Protein AF-A0A3P7NCC2-F1 (afdb_monomer_lite)

pLDDT: mean 77.52, std 16.14, range [31.58, 94.38]

Structure (mmCIF, N/CA/C/O backbone):
data_AF-A0A3P7NCC2-F1
#
_entry.id   AF-A0A3P7NCC2-F1
#
loop_
_atom_site.group_PDB
_atom_site.id
_atom_site.type_symbol
_atom_site.label_atom_id
_atom_site.label_alt_id
_atom_site.label_comp_id
_atom_site.label_asym_id
_atom_site.label_entity_id
_atom_site.label_seq_id
_atom_site.pdbx_PDB_ins_code
_atom_site.Cartn_x
_atom_site.Cartn_y
_atom_site.Cartn_z
_atom_site.occupancy
_atom_site.B_iso_or_equiv
_atom_site.auth_seq_id
_atom_site.auth_comp_id
_atom_site.auth_asym_id
_atom_site.auth_atom_id
_atom_site.pdbx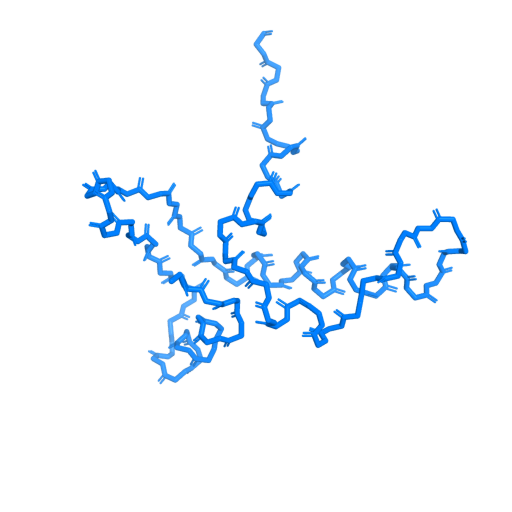_PDB_model_num
ATOM 1 N N . MET A 1 1 ? 3.102 -10.519 4.794 1.00 74.38 1 MET A N 1
ATOM 2 C CA . MET A 1 1 ? 3.094 -9.185 4.144 1.00 74.38 1 MET A CA 1
ATOM 3 C C . MET A 1 1 ? 2.084 -9.180 3.004 1.00 74.38 1 MET A C 1
ATOM 5 O O . MET A 1 1 ? 2.046 -10.147 2.252 1.00 74.38 1 MET A O 1
ATOM 9 N N . LEU A 1 2 ? 1.266 -8.131 2.877 1.00 84.62 2 LEU A N 1
ATOM 10 C CA . LEU A 1 2 ? 0.253 -8.017 1.821 1.00 84.62 2 LEU A CA 1
ATOM 11 C C . LEU A 1 2 ? 0.897 -7.614 0.480 1.00 84.62 2 LEU A C 1
ATOM 13 O O . LEU A 1 2 ? 1.554 -6.572 0.396 1.00 84.62 2 LEU A O 1
ATOM 17 N N . GLN A 1 3 ? 0.715 -8.448 -0.547 1.00 90.31 3 GLN A N 1
ATOM 18 C CA . GLN A 1 3 ? 1.189 -8.198 -1.916 1.00 90.31 3 GLN A CA 1
ATOM 19 C C . GLN A 1 3 ? 0.229 -7.273 -2.671 1.00 90.31 3 GLN A C 1
ATOM 21 O O . GLN A 1 3 ? -0.985 -7.335 -2.459 1.00 90.31 3 GLN A O 1
ATOM 26 N N . VAL A 1 4 ? 0.768 -6.456 -3.577 1.00 87.81 4 VAL A N 1
ATOM 27 C CA . VAL A 1 4 ? -0.008 -5.504 -4.386 1.00 87.81 4 VAL A CA 1
ATOM 28 C C . VAL A 1 4 ? -1.059 -6.218 -5.242 1.00 87.81 4 VAL A C 1
ATOM 30 O O . VAL A 1 4 ? -2.218 -5.807 -5.228 1.00 87.81 4 VAL A O 1
ATOM 33 N N . GLY A 1 5 ? -0.710 -7.328 -5.904 1.00 88.25 5 GLY A N 1
ATOM 34 C CA . GLY A 1 5 ? -1.658 -8.087 -6.734 1.00 88.25 5 GLY A CA 1
ATOM 35 C C . GLY A 1 5 ? -2.846 -8.654 -5.958 1.00 88.25 5 GLY A C 1
ATOM 36 O O . GLY A 1 5 ? -4.001 -8.539 -6.371 1.00 88.25 5 GLY A O 1
ATOM 37 N N . LYS A 1 6 ? -2.584 -9.208 -4.769 1.00 90.50 6 LYS A N 1
ATOM 38 C CA . LYS A 1 6 ? -3.635 -9.762 -3.899 1.00 90.50 6 LYS A CA 1
ATOM 39 C C . LYS A 1 6 ? -4.574 -8.679 -3.383 1.00 90.50 6 LYS A C 1
ATOM 41 O O . LYS A 1 6 ? -5.783 -8.885 -3.348 1.00 90.50 6 LYS A O 1
ATOM 46 N N . ALA A 1 7 ? -4.029 -7.527 -3.012 1.00 89.56 7 ALA A N 1
ATOM 47 C CA . ALA A 1 7 ? -4.831 -6.405 -2.555 1.00 89.56 7 ALA A CA 1
ATOM 48 C C . ALA A 1 7 ? -5.661 -5.782 -3.682 1.00 89.56 7 ALA A C 1
ATOM 50 O O . ALA A 1 7 ? -6.820 -5.451 -3.459 1.00 89.56 7 ALA A O 1
ATOM 51 N N . PHE A 1 8 ? -5.113 -5.692 -4.898 1.00 88.38 8 PHE A N 1
ATOM 52 C CA . PHE A 1 8 ? -5.876 -5.287 -6.078 1.00 88.38 8 PHE A CA 1
ATOM 53 C C . PHE A 1 8 ? -7.076 -6.203 -6.297 1.00 88.38 8 PHE A C 1
ATOM 55 O O . PHE A 1 8 ? -8.215 -5.747 -6.364 1.00 88.38 8 PHE A O 1
ATOM 62 N N . ARG A 1 9 ? -6.823 -7.517 -6.333 1.00 90.19 9 ARG A N 1
ATOM 63 C CA . ARG A 1 9 ? -7.875 -8.511 -6.527 1.00 90.19 9 ARG A CA 1
ATOM 64 C C . ARG A 1 9 ? -8.936 -8.421 -5.434 1.00 90.19 9 ARG A C 1
ATOM 66 O O . ARG A 1 9 ? -10.116 -8.524 -5.743 1.00 90.19 9 ARG A O 1
ATOM 73 N N . ALA A 1 10 ? -8.539 -8.180 -4.185 1.00 91.31 10 ALA A N 1
ATOM 74 C CA . ALA A 1 10 ? -9.475 -7.972 -3.086 1.00 91.31 10 ALA A CA 1
ATOM 75 C C . ALA A 1 10 ? -10.354 -6.728 -3.292 1.00 91.31 10 ALA A C 1
ATOM 77 O O . ALA A 1 10 ? -11.553 -6.802 -3.047 1.00 91.31 10 ALA A O 1
ATOM 78 N N . LEU A 1 11 ? -9.808 -5.609 -3.779 1.00 91.25 11 LEU A N 1
ATOM 79 C CA . LEU A 1 11 ? -10.614 -4.426 -4.106 1.00 91.25 11 LEU A CA 1
ATOM 80 C C . LEU A 1 11 ? -11.619 -4.724 -5.229 1.00 91.25 11 LEU A C 1
ATOM 82 O O . LEU A 1 11 ? -12.795 -4.394 -5.095 1.00 91.25 11 LEU A O 1
ATOM 86 N N . CYS A 1 12 ? -11.181 -5.404 -6.295 1.00 90.69 12 CYS A N 1
ATOM 87 C CA . CYS A 1 12 ? -12.041 -5.777 -7.421 1.00 90.69 12 CYS A CA 1
ATOM 88 C C . CYS A 1 12 ? -13.168 -6.732 -7.011 1.00 90.69 12 CYS A C 1
ATOM 90 O O . CYS A 1 12 ? -14.321 -6.491 -7.352 1.00 90.69 12 CYS A O 1
ATOM 92 N N . VAL A 1 13 ? -12.845 -7.797 -6.268 1.00 94.38 13 VAL A N 1
ATOM 93 C CA . VAL A 1 13 ? -13.823 -8.807 -5.827 1.00 94.38 13 VAL A CA 1
ATOM 94 C C . VAL A 1 13 ? -14.845 -8.208 -4.862 1.00 94.38 13 VAL A C 1
ATOM 96 O O . VAL A 1 13 ? -16.019 -8.547 -4.939 1.00 9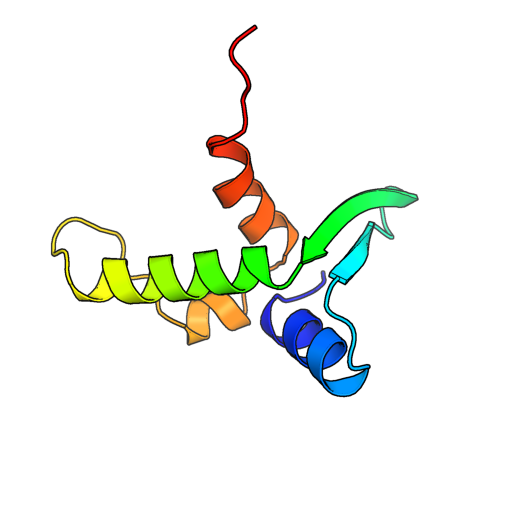4.38 13 VAL A O 1
ATOM 99 N N . ASN A 1 14 ? -14.419 -7.296 -3.986 1.00 92.50 14 ASN A N 1
ATOM 100 C CA . ASN A 1 14 ? -15.320 -6.634 -3.042 1.00 92.50 14 ASN A CA 1
ATOM 101 C C . ASN A 1 14 ? -16.043 -5.413 -3.640 1.00 92.50 14 ASN A C 1
ATOM 103 O O . ASN A 1 14 ? -16.858 -4.801 -2.958 1.00 92.50 14 ASN A O 1
ATOM 107 N N . GLY A 1 15 ? -15.742 -5.017 -4.882 1.00 92.38 15 GLY A N 1
ATOM 108 C CA . GLY A 1 15 ? -16.356 -3.851 -5.527 1.00 92.38 15 GLY A CA 1
ATOM 109 C C . GLY A 1 15 ? -16.027 -2.507 -4.862 1.00 92.38 15 GLY A C 1
ATOM 110 O O . GLY A 1 15 ? -16.735 -1.523 -5.078 1.00 92.38 15 GLY A O 1
ATOM 111 N N . ILE A 1 16 ? -14.962 -2.439 -4.057 1.00 93.25 16 ILE A N 1
ATOM 112 C CA . ILE A 1 16 ? -14.575 -1.239 -3.305 1.00 93.25 16 ILE A CA 1
ATOM 113 C C . ILE A 1 16 ? -13.414 -0.507 -3.981 1.00 93.25 16 ILE A C 1
ATOM 115 O O . ILE A 1 16 ? -12.501 -1.106 -4.543 1.00 93.25 16 ILE A O 1
ATOM 119 N N . ARG A 1 17 ? -13.432 0.828 -3.913 1.00 91.75 17 ARG A N 1
ATOM 120 C CA . ARG A 1 17 ? -12.436 1.697 -4.576 1.00 91.75 17 ARG A CA 1
ATOM 121 C C . ARG A 1 17 ? -11.255 2.076 -3.680 1.00 91.75 17 ARG A C 1
ATOM 123 O O . ARG A 1 17 ? -10.252 2.600 -4.172 1.00 91.75 17 ARG A O 1
ATOM 130 N N . ALA A 1 18 ? -11.389 1.833 -2.380 1.00 91.81 18 ALA A N 1
ATOM 131 C CA . ALA A 1 18 ? -10.375 2.100 -1.378 1.00 91.81 18 ALA A CA 1
ATOM 132 C C . ALA A 1 18 ? -10.532 1.146 -0.189 1.00 91.81 18 ALA A C 1
ATOM 134 O O . ALA A 1 18 ? -11.653 0.775 0.157 1.00 91.81 18 ALA A O 1
ATOM 135 N N . ALA A 1 19 ? -9.418 0.783 0.443 1.00 92.12 19 ALA A N 1
ATOM 136 C CA . ALA A 1 19 ? -9.403 -0.003 1.671 1.00 92.12 19 ALA A CA 1
ATOM 137 C C . ALA A 1 19 ? -8.273 0.456 2.608 1.00 92.12 19 ALA A C 1
ATOM 139 O O . ALA A 1 19 ? -7.182 0.796 2.135 1.00 92.12 19 ALA A O 1
ATOM 140 N N . PRO A 1 20 ? -8.497 0.458 3.933 1.00 89.69 20 PRO A N 1
ATOM 141 C CA . PRO A 1 20 ? -7.434 0.691 4.898 1.00 89.69 20 PRO A CA 1
ATOM 142 C C . PRO A 1 20 ? -6.456 -0.491 4.919 1.00 89.69 20 PRO A C 1
ATOM 144 O O . PRO A 1 20 ? -6.850 -1.654 4.859 1.00 89.69 20 PRO A O 1
ATOM 147 N N . VAL A 1 21 ? -5.165 -0.190 5.033 1.00 87.94 21 VAL A N 1
ATOM 148 C CA . VAL A 1 21 ? -4.097 -1.176 5.210 1.00 87.94 21 VAL A CA 1
ATOM 149 C C . VAL A 1 21 ? -3.696 -1.188 6.679 1.00 87.94 21 VAL A C 1
ATOM 151 O O . VAL A 1 21 ? -3.179 -0.197 7.204 1.00 87.94 21 VAL A O 1
ATOM 154 N N . TRP A 1 22 ? -3.931 -2.328 7.321 1.00 86.25 22 TRP A N 1
ATOM 155 C CA . TRP A 1 22 ? -3.566 -2.587 8.709 1.00 86.25 22 TRP A CA 1
ATOM 156 C C . TRP A 1 22 ? -2.253 -3.368 8.787 1.00 86.25 22 TRP A C 1
ATOM 158 O O . TRP A 1 22 ? -2.096 -4.383 8.100 1.00 86.25 22 TRP A O 1
ATOM 168 N N . ASP A 1 23 ? -1.317 -2.911 9.618 1.00 85.19 23 ASP A N 1
ATOM 169 C CA . ASP A 1 23 ? -0.107 -3.666 9.934 1.00 85.19 23 ASP A CA 1
ATOM 170 C C . ASP A 1 23 ? -0.341 -4.491 11.198 1.00 85.19 23 ASP A C 1
ATOM 172 O O . ASP A 1 23 ? -0.453 -3.967 12.305 1.00 85.19 23 ASP A O 1
ATOM 176 N N . SER A 1 24 ? -0.438 -5.805 11.021 1.00 85.62 24 SER A N 1
ATOM 177 C CA . SER A 1 24 ? -0.692 -6.737 12.115 1.00 85.62 24 SER A CA 1
ATOM 178 C C . SER A 1 24 ? 0.463 -6.823 13.115 1.00 85.62 24 SER A C 1
ATOM 180 O O . SER A 1 24 ? 0.208 -7.191 14.255 1.00 85.62 24 SER A O 1
ATOM 182 N N . LEU A 1 25 ? 1.706 -6.509 12.714 1.00 86.69 25 LEU A N 1
ATOM 183 C CA . LEU A 1 25 ? 2.861 -6.595 13.617 1.00 86.69 25 LEU A CA 1
ATOM 184 C C . LEU A 1 25 ? 2.922 -5.401 14.563 1.00 86.69 25 LEU A C 1
ATOM 186 O O . LEU A 1 25 ? 3.106 -5.574 15.761 1.00 86.69 25 LEU A O 1
ATOM 190 N N . THR A 1 26 ? 2.783 -4.191 14.025 1.00 86.50 26 THR A N 1
ATOM 191 C CA . THR A 1 26 ? 2.808 -2.962 14.829 1.00 86.50 26 THR A CA 1
ATOM 192 C C . THR A 1 26 ? 1.441 -2.623 15.412 1.00 86.50 26 THR A C 1
ATOM 194 O O . THR A 1 26 ? 1.349 -1.706 16.217 1.00 86.50 26 THR A O 1
ATOM 197 N N . GLN A 1 27 ? 0.388 -3.344 15.006 1.00 86.81 27 GLN A N 1
ATOM 198 C CA . GLN A 1 27 ? -1.011 -3.048 15.324 1.00 86.81 27 GLN A CA 1
ATOM 199 C C . GLN A 1 27 ? -1.381 -1.591 15.023 1.00 86.81 27 GLN A C 1
ATOM 201 O O . GLN A 1 27 ? -2.084 -0.936 15.789 1.00 86.81 27 GLN A O 1
ATOM 206 N N . THR A 1 28 ? -0.894 -1.073 13.895 1.00 84.56 28 THR A N 1
ATOM 207 C CA . THR A 1 28 ? -1.138 0.311 13.490 1.00 84.56 28 THR A CA 1
ATOM 208 C C . THR A 1 28 ? -1.775 0.404 12.116 1.00 84.56 28 THR A C 1
ATOM 210 O O . THR A 1 28 ? -1.530 -0.390 11.199 1.00 84.56 28 THR A O 1
ATOM 213 N N . PHE A 1 29 ? -2.575 1.455 11.958 1.00 83.88 29 PHE A N 1
ATOM 214 C CA . PHE A 1 29 ? -3.011 1.905 10.651 1.00 83.88 29 PHE A CA 1
ATOM 215 C C . PHE A 1 29 ? -1.802 2.421 9.868 1.00 83.88 29 PHE A C 1
ATOM 217 O O . PHE A 1 29 ? -1.110 3.335 10.312 1.00 83.88 29 PHE A O 1
ATOM 224 N N . THR A 1 30 ? -1.541 1.831 8.701 1.00 81.94 30 THR A N 1
ATOM 225 C CA . THR A 1 30 ? -0.409 2.250 7.866 1.00 81.94 30 THR A CA 1
ATOM 226 C C . THR A 1 30 ? -0.833 3.308 6.859 1.00 81.94 30 THR A C 1
ATOM 228 O O . THR A 1 30 ? -0.224 4.369 6.775 1.00 81.94 30 THR A O 1
ATOM 231 N N . CYS A 1 31 ? -1.840 3.008 6.036 1.00 83.81 31 CYS A N 1
ATOM 232 C CA . CYS A 1 31 ? -2.291 3.903 4.972 1.00 83.81 31 CYS A CA 1
ATOM 233 C C . CYS A 1 31 ? -3.611 3.431 4.358 1.00 83.81 31 CYS A C 1
ATOM 235 O O . CYS A 1 31 ? -4.048 2.306 4.590 1.00 83.81 31 CYS A O 1
ATOM 237 N N . VAL A 1 32 ? -4.204 4.268 3.506 1.00 89.25 32 VAL A N 1
ATOM 238 C CA . VAL A 1 32 ? -5.283 3.851 2.604 1.00 89.25 32 VAL A CA 1
ATOM 239 C C . VAL A 1 32 ? -4.686 3.414 1.267 1.00 89.25 32 VAL A C 1
ATOM 241 O O . VAL A 1 32 ? -3.852 4.118 0.683 1.00 89.25 32 VAL A O 1
ATOM 244 N N . LEU A 1 33 ? -5.127 2.253 0.788 1.00 89.62 33 LEU A N 1
ATOM 245 C CA . LEU A 1 33 ? -4.886 1.765 -0.562 1.00 89.62 33 LEU A CA 1
ATOM 246 C C . LEU A 1 33 ? -6.084 2.129 -1.435 1.00 89.62 33 LEU A C 1
ATOM 248 O O . LEU A 1 33 ? -7.213 1.767 -1.112 1.00 89.62 33 LEU A O 1
ATOM 252 N N . THR A 1 34 ? -5.845 2.836 -2.533 1.00 90.38 34 THR A N 1
ATOM 253 C CA . THR A 1 34 ? -6.897 3.388 -3.397 1.00 90.38 34 THR A CA 1
ATOM 254 C C . THR A 1 34 ? -6.667 3.036 -4.858 1.00 90.38 34 THR A C 1
ATOM 256 O O . THR A 1 34 ? -5.542 2.740 -5.255 1.00 90.38 34 THR A O 1
ATOM 259 N N . ILE A 1 35 ? -7.708 3.163 -5.689 1.00 86.19 35 ILE A N 1
ATOM 260 C CA . ILE A 1 35 ? -7.587 3.028 -7.151 1.00 86.19 35 ILE A CA 1
ATOM 261 C C . ILE A 1 35 ? -6.486 3.926 -7.757 1.00 86.19 35 ILE A C 1
ATOM 263 O O . ILE A 1 35 ? -5.816 3.534 -8.710 1.00 86.19 35 ILE A O 1
ATOM 267 N N . ASN A 1 36 ? -6.237 5.099 -7.162 1.00 88.25 36 ASN A N 1
ATOM 268 C CA . ASN A 1 36 ? -5.190 6.025 -7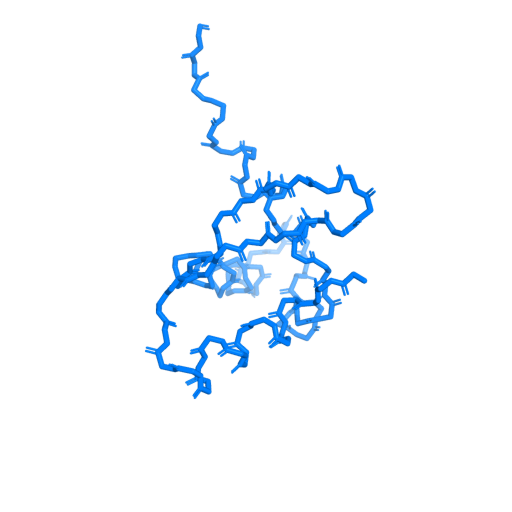.596 1.00 88.25 36 ASN A CA 1
ATOM 269 C C . ASN A 1 36 ? -3.778 5.437 -7.440 1.00 88.25 36 ASN A C 1
ATOM 271 O O . ASN A 1 36 ? -2.926 5.645 -8.302 1.00 88.25 36 ASN A O 1
ATOM 275 N N . ASP A 1 37 ? -3.534 4.659 -6.382 1.00 85.50 37 ASP A N 1
ATOM 276 C CA . ASP A 1 37 ? -2.250 3.978 -6.197 1.00 85.50 37 ASP A CA 1
ATOM 277 C C . ASP A 1 37 ? -1.981 2.989 -7.351 1.00 85.50 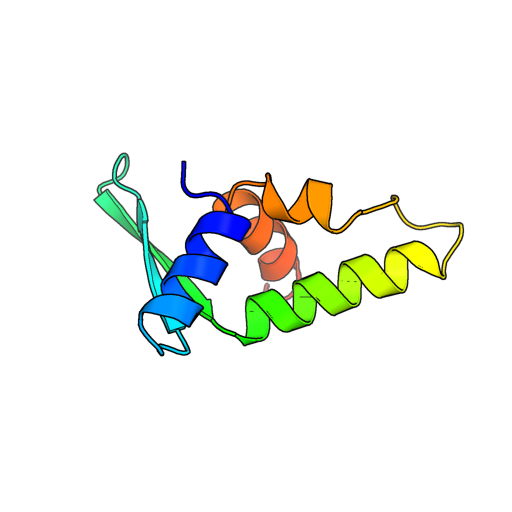37 ASP A C 1
ATOM 279 O O . ASP A 1 37 ? -0.836 2.837 -7.776 1.00 85.50 37 ASP A O 1
ATOM 283 N N . PHE A 1 38 ? -3.029 2.374 -7.914 1.00 83.06 38 PHE A N 1
ATOM 284 C CA . PHE A 1 38 ? -2.916 1.477 -9.071 1.00 83.06 38 PHE A CA 1
ATOM 285 C C . PHE A 1 38 ? -2.692 2.228 -10.380 1.00 83.06 38 PHE A C 1
ATOM 287 O O . PHE A 1 38 ? -1.866 1.805 -11.186 1.00 83.06 38 PHE A O 1
ATOM 294 N N . LEU A 1 39 ? -3.364 3.363 -10.589 1.00 87.06 39 LEU A N 1
ATOM 295 C CA . LEU A 1 39 ? -3.129 4.202 -11.770 1.00 87.06 39 LEU A CA 1
ATOM 296 C C . LEU A 1 39 ? -1.674 4.680 -11.832 1.00 87.06 39 LEU A C 1
ATOM 298 O O . LEU A 1 39 ? -1.044 4.634 -12.889 1.00 87.06 39 LEU A O 1
ATOM 302 N N . GLN A 1 40 ? -1.107 5.067 -10.686 1.00 85.44 40 GLN A N 1
ATOM 303 C CA . GLN A 1 40 ? 0.311 5.416 -10.589 1.00 85.44 40 GLN A CA 1
ATOM 304 C C . GLN A 1 40 ? 1.219 4.224 -10.908 1.00 85.44 40 GLN A C 1
ATOM 306 O O . GLN A 1 40 ? 2.242 4.397 -11.570 1.00 85.44 40 GLN A O 1
ATOM 311 N N . MET A 1 41 ? 0.836 3.017 -10.488 1.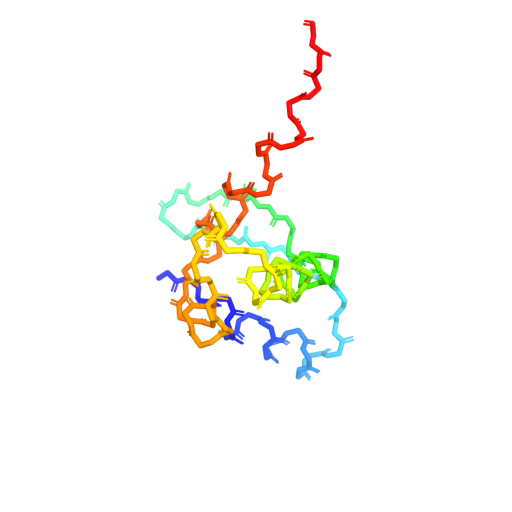00 82.44 41 MET A N 1
ATOM 312 C CA . MET A 1 41 ? 1.573 1.786 -10.781 1.00 82.44 41 MET A CA 1
ATOM 313 C C . MET A 1 41 ? 1.638 1.478 -12.262 1.00 82.44 41 MET A C 1
ATOM 315 O O . MET A 1 41 ? 2.725 1.252 -12.794 1.00 82.44 41 MET A O 1
ATOM 319 N N . LEU A 1 42 ? 0.494 1.542 -12.934 1.00 83.38 42 LEU A N 1
ATOM 320 C CA . LEU A 1 42 ? 0.411 1.339 -14.372 1.00 83.38 42 LEU A CA 1
ATOM 321 C C . LEU A 1 42 ? 1.192 2.418 -15.122 1.00 83.38 42 LEU A C 1
ATOM 323 O O . LEU A 1 42 ? 1.964 2.093 -16.019 1.00 83.38 42 LEU A O 1
ATOM 327 N N . SER A 1 43 ? 1.068 3.684 -14.711 1.00 84.06 43 SER A N 1
ATOM 328 C CA . SER A 1 43 ? 1.818 4.789 -15.316 1.00 84.06 43 SER A CA 1
ATOM 329 C C . SER A 1 43 ? 3.332 4.597 -15.186 1.00 84.06 43 SER A C 1
ATOM 331 O O . SER A 1 43 ? 4.066 4.866 -16.134 1.00 84.06 43 SER A O 1
ATOM 333 N N . LEU A 1 44 ? 3.811 4.093 -14.045 1.00 79.69 44 LEU A N 1
ATOM 334 C CA . LEU A 1 44 ? 5.231 3.812 -13.825 1.00 79.69 44 LEU A CA 1
ATOM 335 C C . LEU A 1 44 ? 5.725 2.622 -14.654 1.00 79.69 44 LEU A C 1
ATOM 337 O O . LEU A 1 44 ? 6.778 2.729 -15.279 1.00 79.69 44 LEU A O 1
ATOM 341 N N . CYS A 1 45 ? 4.952 1.535 -14.722 1.00 79.81 45 CYS A N 1
ATOM 342 C CA . CYS A 1 45 ? 5.273 0.394 -15.587 1.00 79.81 45 CYS A CA 1
ATOM 343 C C . CYS A 1 45 ? 5.325 0.810 -17.063 1.00 79.81 45 CYS A C 1
ATOM 345 O O . CYS A 1 45 ? 6.224 0.408 -17.796 1.00 79.81 45 CYS A O 1
ATOM 347 N N . TRP A 1 46 ? 4.384 1.656 -17.492 1.00 80.25 46 TRP A N 1
ATOM 348 C CA . TRP A 1 46 ? 4.314 2.146 -18.865 1.00 80.25 46 TRP A CA 1
ATOM 349 C C . TRP A 1 46 ? 5.475 3.081 -19.210 1.00 80.25 46 TRP A C 1
ATOM 351 O O . TRP A 1 46 ? 6.097 2.940 -20.258 1.00 80.25 46 TRP A O 1
ATOM 361 N N . LYS A 1 47 ? 5.809 4.030 -18.328 1.00 73.38 47 LYS A N 1
ATOM 362 C CA . LYS A 1 47 ? 6.938 4.954 -18.536 1.00 73.38 47 LYS A CA 1
ATOM 363 C C . LYS A 1 47 ? 8.271 4.222 -18.596 1.00 73.38 47 LYS A C 1
ATOM 365 O O . LYS A 1 47 ? 9.071 4.496 -19.479 1.00 73.38 47 LYS A O 1
ATOM 370 N N . SER A 1 48 ? 8.459 3.239 -17.720 1.00 68.62 48 SER A N 1
ATOM 371 C CA . SER A 1 48 ? 9.664 2.414 -17.694 1.00 68.62 48 SER A CA 1
ATOM 372 C C . SER A 1 48 ? 9.904 1.624 -18.989 1.00 68.62 48 SER A C 1
ATOM 374 O O . SER A 1 48 ? 11.042 1.253 -19.256 1.00 68.62 48 SER A O 1
ATOM 376 N N . ALA A 1 49 ? 8.863 1.359 -19.783 1.00 65.12 49 ALA A N 1
ATOM 377 C CA . ALA A 1 49 ? 8.987 0.683 -21.072 1.00 65.12 49 ALA A CA 1
ATOM 378 C C . ALA A 1 49 ? 9.402 1.621 -22.222 1.00 65.12 49 ALA A C 1
ATOM 380 O O . ALA A 1 49 ? 9.825 1.136 -23.266 1.00 65.12 49 ALA A O 1
ATOM 381 N N . ASN A 1 50 ? 9.270 2.940 -22.047 1.00 65.00 50 ASN A N 1
ATOM 382 C CA . ASN A 1 50 ? 9.458 3.932 -23.111 1.00 65.00 50 ASN A CA 1
ATOM 383 C C . ASN A 1 50 ? 10.711 4.806 -22.936 1.00 65.00 50 ASN A C 1
ATOM 385 O O . ASN A 1 50 ? 11.014 5.595 -23.826 1.00 65.00 50 ASN A O 1
ATOM 389 N N . ASP A 1 51 ? 11.432 4.687 -21.816 1.00 66.75 51 ASP A N 1
ATOM 390 C CA . ASP A 1 51 ? 12.559 5.563 -21.489 1.00 66.75 51 ASP A CA 1
ATOM 391 C C . ASP A 1 51 ? 13.818 4.740 -21.122 1.00 66.75 51 ASP A C 1
ATOM 393 O O . ASP A 1 51 ? 13.834 4.072 -20.078 1.00 66.75 51 ASP A O 1
ATOM 397 N N . PRO A 1 52 ? 14.876 4.749 -21.964 1.00 58.94 52 PRO A N 1
ATOM 398 C CA . PRO A 1 52 ? 16.051 3.881 -21.823 1.00 58.94 52 PRO A CA 1
ATOM 399 C C . PRO A 1 52 ? 16.918 4.179 -20.586 1.00 58.94 52 PRO A C 1
ATOM 401 O O . PRO A 1 52 ? 17.832 3.412 -20.292 1.00 58.94 52 PRO A O 1
ATOM 404 N N . GLY A 1 53 ? 16.639 5.260 -19.846 1.00 64.06 53 GLY A N 1
ATOM 405 C CA . GLY A 1 53 ? 17.341 5.618 -18.607 1.00 64.06 53 GLY A CA 1
ATOM 406 C C . GLY A 1 53 ? 16.655 5.176 -17.307 1.00 64.06 53 GLY A C 1
ATOM 407 O O . GLY A 1 53 ? 17.220 5.384 -16.232 1.00 64.06 53 GLY A O 1
ATOM 408 N N . THR A 1 54 ? 15.450 4.590 -17.358 1.00 59.03 54 THR A N 1
ATOM 409 C CA . THR A 1 54 ? 14.694 4.219 -16.143 1.00 59.03 54 THR A CA 1
ATOM 410 C C . THR A 1 54 ? 14.746 2.726 -15.813 1.00 59.03 54 THR A C 1
ATOM 412 O O . THR A 1 54 ? 14.695 1.887 -16.712 1.00 59.03 54 THR A O 1
ATOM 415 N N . PRO A 1 55 ? 14.809 2.359 -14.515 1.00 60.06 55 PRO A N 1
ATOM 416 C CA . PRO A 1 55 ? 14.871 0.964 -14.100 1.00 60.06 55 PRO A CA 1
ATOM 417 C C . PRO A 1 55 ? 13.611 0.219 -14.543 1.00 60.06 55 PRO A C 1
ATOM 419 O O . PRO A 1 55 ? 12.508 0.587 -14.138 1.00 60.06 55 PRO A O 1
ATOM 422 N N . THR A 1 56 ? 13.808 -0.831 -15.346 1.00 63.88 56 THR A N 1
ATOM 423 C CA . THR A 1 56 ? 12.775 -1.677 -15.957 1.00 63.88 56 THR A CA 1
ATOM 424 C C . THR A 1 56 ? 11.856 -2.278 -14.894 1.00 63.88 56 THR A C 1
ATOM 426 O O . THR A 1 56 ? 12.174 -3.294 -14.283 1.00 63.88 56 THR A O 1
ATOM 429 N N . LEU A 1 57 ? 10.714 -1.643 -14.648 1.00 71.25 57 LEU A N 1
ATOM 430 C CA . LEU A 1 57 ? 9.708 -2.106 -13.698 1.00 71.25 57 LEU A CA 1
ATOM 431 C C . LEU A 1 57 ? 8.592 -2.791 -14.481 1.00 71.25 57 LEU A C 1
ATOM 433 O O . LEU A 1 57 ? 7.744 -2.132 -15.081 1.00 71.25 57 LEU A O 1
ATOM 437 N N . LYS A 1 58 ? 8.607 -4.128 -14.506 1.00 76.44 58 LYS A N 1
ATOM 438 C CA . LYS A 1 58 ? 7.550 -4.904 -15.160 1.00 76.44 58 LYS A CA 1
ATOM 439 C C . LYS A 1 58 ? 6.328 -5.016 -14.251 1.00 76.44 58 LYS A C 1
ATOM 441 O O . LYS A 1 58 ? 6.420 -4.967 -13.023 1.00 76.44 58 LYS A O 1
ATOM 446 N N . VAL A 1 59 ? 5.167 -5.234 -14.866 1.00 74.69 59 VAL A N 1
ATOM 447 C CA . VAL A 1 59 ? 3.897 -5.420 -14.146 1.00 74.69 59 VAL A CA 1
ATOM 448 C C . VAL A 1 59 ? 3.949 -6.643 -13.219 1.00 74.69 59 VAL A C 1
ATOM 450 O O . VAL A 1 59 ? 3.502 -6.552 -12.081 1.00 74.69 59 VAL A O 1
ATOM 453 N N . GLY A 1 60 ? 4.565 -7.752 -13.647 1.00 78.56 60 GLY A N 1
ATOM 454 C CA . GLY A 1 60 ? 4.718 -8.952 -12.806 1.00 78.56 60 GLY A CA 1
ATOM 455 C C . GLY A 1 60 ? 5.584 -8.720 -11.560 1.00 78.56 60 GLY A C 1
ATOM 456 O O . GLY A 1 60 ? 5.271 -9.215 -10.473 1.00 78.56 60 GLY A O 1
ATOM 457 N N . ASP A 1 61 ? 6.618 -7.882 -11.683 1.00 81.19 61 ASP A N 1
ATOM 458 C CA . ASP A 1 61 ? 7.445 -7.465 -10.545 1.00 81.19 61 ASP A CA 1
ATOM 459 C C . ASP A 1 61 ? 6.647 -6.573 -9.586 1.00 81.19 61 ASP A C 1
ATOM 461 O O . ASP A 1 61 ? 6.828 -6.629 -8.366 1.00 81.19 61 ASP A O 1
ATOM 465 N N . CYS A 1 62 ? 5.720 -5.773 -10.126 1.00 80.69 62 CYS A N 1
ATOM 466 C CA . CYS A 1 62 ? 4.806 -4.982 -9.316 1.00 80.69 62 CYS A CA 1
ATOM 467 C C . CYS A 1 62 ? 3.785 -5.819 -8.565 1.00 80.69 62 CYS A C 1
ATOM 469 O O . CYS A 1 62 ? 3.511 -5.542 -7.402 1.00 80.69 62 CYS A O 1
ATOM 471 N N . GLU A 1 63 ? 3.243 -6.853 -9.193 1.00 85.06 63 GLU A N 1
ATOM 472 C CA . GLU A 1 63 ? 2.239 -7.711 -8.579 1.00 85.06 63 GLU A CA 1
ATOM 473 C C . GLU A 1 63 ? 2.775 -8.406 -7.319 1.00 85.06 63 GLU A C 1
ATOM 475 O O . GLU A 1 63 ? 2.103 -8.455 -6.280 1.00 85.06 63 GLU A O 1
ATOM 480 N N . SER A 1 64 ? 4.019 -8.881 -7.404 1.00 85.88 64 SER A N 1
ATOM 481 C CA . SER A 1 64 ? 4.698 -9.615 -6.336 1.00 85.88 64 SER A CA 1
ATOM 482 C C . SER A 1 64 ? 5.203 -8.719 -5.203 1.00 85.88 64 SER A C 1
ATOM 484 O O . SER A 1 64 ? 5.486 -9.221 -4.109 1.00 85.88 64 SER A O 1
ATOM 486 N N . MET A 1 65 ? 5.312 -7.402 -5.422 1.00 86.69 65 MET A N 1
ATOM 487 C CA . MET A 1 65 ? 5.874 -6.490 -4.430 1.00 86.69 65 MET A CA 1
ATOM 488 C C . MET A 1 65 ? 4.934 -6.283 -3.226 1.00 86.69 65 MET A C 1
ATOM 490 O O . MET A 1 65 ? 3.708 -6.281 -3.372 1.00 86.69 65 MET A O 1
ATOM 494 N N . PRO A 1 66 ? 5.473 -6.067 -2.012 1.00 87.25 66 PRO A N 1
ATOM 495 C CA . PRO A 1 66 ? 4.652 -5.749 -0.850 1.00 87.25 66 PRO A CA 1
ATOM 496 C C . PRO A 1 66 ? 4.127 -4.306 -0.915 1.00 87.25 66 PRO A C 1
ATOM 498 O O . PRO A 1 66 ? 4.866 -3.383 -1.264 1.00 87.25 66 PRO A O 1
ATOM 501 N N . ILE A 1 67 ? 2.880 -4.082 -0.485 1.00 84.88 67 ILE A N 1
ATOM 502 C CA . ILE A 1 67 ? 2.228 -2.755 -0.504 1.00 84.88 67 ILE A CA 1
ATOM 503 C C . ILE A 1 67 ? 3.016 -1.679 0.240 1.00 84.88 67 ILE A C 1
ATOM 505 O O . ILE A 1 67 ? 3.071 -0.536 -0.209 1.00 84.88 67 ILE A O 1
ATOM 509 N N . ARG A 1 68 ? 3.673 -2.036 1.348 1.00 82.25 68 ARG A N 1
ATOM 510 C CA . ARG A 1 68 ? 4.518 -1.102 2.110 1.00 82.25 68 ARG A CA 1
ATOM 511 C C . ARG A 1 68 ? 5.632 -0.517 1.234 1.00 82.25 68 ARG A C 1
ATOM 513 O O . ARG A 1 68 ? 5.901 0.677 1.298 1.00 82.25 68 ARG A O 1
ATOM 520 N N . ARG A 1 69 ? 6.233 -1.338 0.363 1.00 83.25 69 ARG A N 1
ATOM 521 C CA . ARG A 1 69 ? 7.279 -0.905 -0.577 1.00 83.25 69 ARG A CA 1
ATOM 522 C C . ARG A 1 69 ? 6.712 -0.007 -1.676 1.00 83.25 69 ARG A C 1
ATOM 524 O O . ARG A 1 69 ? 7.378 0.948 -2.058 1.00 83.25 69 ARG A O 1
ATOM 531 N N . TRP A 1 70 ? 5.495 -0.283 -2.148 1.00 80.25 70 TRP A N 1
ATOM 532 C CA . TRP A 1 70 ? 4.801 0.573 -3.114 1.00 80.25 70 TRP A CA 1
ATOM 533 C C . TRP A 1 70 ? 4.505 1.961 -2.534 1.00 80.25 70 TRP A C 1
ATOM 535 O O . TRP A 1 70 ? 4.925 2.973 -3.091 1.00 80.25 70 TRP A O 1
ATOM 545 N N . LYS A 1 71 ? 3.869 2.021 -1.357 1.00 78.62 71 LYS A N 1
ATOM 546 C CA . LYS A 1 71 ? 3.544 3.296 -0.699 1.00 78.62 71 LYS A CA 1
ATOM 547 C C . LYS A 1 71 ? 4.793 4.078 -0.309 1.00 78.62 71 LYS A C 1
ATOM 549 O O . LYS A 1 71 ? 4.801 5.288 -0.489 1.00 78.62 71 LYS A O 1
ATOM 554 N N . GLY A 1 72 ? 5.867 3.412 0.119 1.00 70.56 72 GLY A N 1
ATOM 555 C CA . GLY A 1 72 ? 7.155 4.070 0.361 1.00 70.56 72 GLY A CA 1
ATOM 556 C C . GLY A 1 72 ? 7.728 4.772 -0.879 1.00 70.56 72 GLY A C 1
ATOM 557 O O . GLY A 1 72 ? 8.317 5.840 -0.751 1.00 70.56 72 GLY A O 1
ATOM 558 N N . LYS A 1 73 ? 7.502 4.231 -2.087 1.00 62.25 73 LYS A N 1
ATOM 559 C CA . LYS A 1 73 ? 7.915 4.871 -3.350 1.00 62.25 73 LYS A CA 1
ATOM 560 C C . LYS A 1 73 ? 7.033 6.064 -3.735 1.00 62.25 73 LYS A C 1
ATOM 562 O O . LYS A 1 73 ? 7.554 7.052 -4.240 1.00 62.25 73 LYS A O 1
ATOM 567 N N . SER A 1 74 ? 5.722 5.994 -3.493 1.00 53.31 74 SER A N 1
ATOM 568 C CA . SER A 1 74 ? 4.787 7.091 -3.803 1.00 53.31 74 SER A CA 1
ATOM 569 C C . SER A 1 74 ? 4.828 8.239 -2.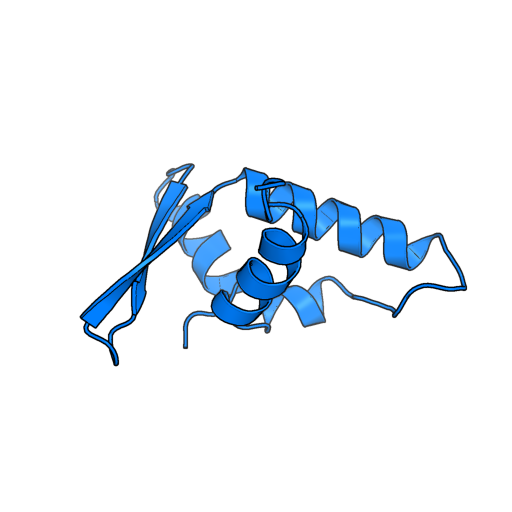783 1.00 53.31 74 SER A C 1
ATOM 571 O O . SER A 1 74 ? 4.623 9.392 -3.154 1.00 53.31 74 SER A O 1
ATOM 573 N N . VAL A 1 75 ? 5.118 7.954 -1.507 1.00 47.53 75 VAL A N 1
ATOM 574 C CA . VAL A 1 75 ? 5.189 8.961 -0.426 1.00 47.53 75 VAL A CA 1
ATOM 575 C C . VAL A 1 75 ? 6.393 9.899 -0.572 1.00 47.53 75 VAL A C 1
ATOM 577 O O . VAL A 1 75 ? 6.319 11.038 -0.123 1.00 47.53 75 VAL A O 1
ATOM 580 N N . GLY A 1 76 ? 7.435 9.509 -1.316 1.00 43.12 76 GLY A N 1
ATOM 581 C CA . GLY A 1 76 ? 8.538 10.405 -1.695 1.00 43.12 76 GLY A CA 1
ATOM 582 C C . GLY A 1 76 ? 8.128 11.612 -2.556 1.00 43.12 76 GLY A C 1
ATOM 583 O O . GLY A 1 76 ? 8.980 12.417 -2.910 1.00 43.12 76 GLY A O 1
ATOM 584 N N . ARG A 1 77 ? 6.840 11.752 -2.907 1.00 40.41 77 ARG A N 1
ATOM 585 C CA . ARG A 1 77 ? 6.285 12.918 -3.609 1.00 40.41 77 ARG A CA 1
ATOM 586 C C . ARG A 1 77 ? 5.282 13.732 -2.772 1.00 40.41 77 ARG A C 1
ATOM 588 O O . ARG A 1 77 ? 4.714 14.688 -3.284 1.00 40.41 77 ARG A O 1
ATOM 595 N N . LEU A 1 78 ? 5.062 13.360 -1.506 1.00 39.78 78 LEU A N 1
ATOM 596 C CA . LEU A 1 78 ? 4.193 14.066 -0.552 1.00 39.78 78 LEU A CA 1
ATOM 597 C C . LEU A 1 78 ? 4.942 14.469 0.730 1.00 39.78 78 LEU A C 1
ATOM 599 O O . LEU A 1 78 ? 4.321 14.661 1.774 1.00 39.78 78 LEU A O 1
ATOM 603 N N . SER A 1 79 ? 6.264 14.656 0.667 1.00 31.98 79 SER A N 1
ATOM 604 C CA . SER A 1 79 ? 6.906 15.607 1.573 1.00 31.98 79 SER A CA 1
ATOM 605 C C . SER A 1 79 ? 6.439 16.995 1.148 1.00 31.98 79 SER A C 1
ATOM 607 O O . SER A 1 79 ? 7.024 17.622 0.264 1.00 31.98 79 SER A O 1
ATOM 609 N N . TYR A 1 80 ? 5.321 17.425 1.732 1.00 32.50 80 TYR A N 1
ATOM 610 C CA . TYR A 1 80 ? 5.014 18.837 1.843 1.00 32.50 80 TYR A CA 1
ATOM 611 C C . TYR A 1 80 ? 6.283 19.534 2.317 1.00 32.50 80 TYR A C 1
ATOM 613 O O . TYR A 1 80 ? 6.873 19.140 3.325 1.00 32.50 80 TYR A O 1
ATOM 621 N N . GLN A 1 81 ? 6.696 20.534 1.541 1.00 31.58 81 GLN A N 1
ATOM 622 C CA . GLN A 1 81 ? 7.481 21.637 2.060 1.00 31.58 81 GLN A CA 1
ATOM 623 C C . GLN A 1 81 ? 6.884 22.022 3.415 1.00 31.58 81 GLN A C 1
ATOM 625 O O . GLN A 1 81 ? 5.697 22.349 3.503 1.00 31.58 81 GLN A O 1
ATOM 630 N N . GLN A 1 82 ? 7.707 21.905 4.445 1.00 33.16 82 GLN A N 1
ATOM 631 C CA . GLN A 1 82 ? 7.584 22.698 5.649 1.00 33.16 82 GLN A CA 1
ATOM 632 C C . GLN A 1 82 ? 8.724 23.708 5.597 1.00 33.16 82 GLN A C 1
ATOM 634 O O . GLN A 1 82 ? 9.830 23.292 5.174 1.00 33.16 82 GLN A O 1
#

Sequence (82 aa):
MLQVGKAFRALCVNGIRAAPVWDSLTQTFTCVLTINDFLQMLSLCWKSANDPGTPTLKVGDCESMPIRRWKGKSVGRLSYQQ

Organism: Dibothriocephalus latus (NCBI:txid60516)

Foldseek 3Di:
DAFPQNVVVVCVVVVHFKDWDADPVVRDTDDIDGVVLVVVVVVLCVVLVVDPPDDNDHPVNRRGDHVVVSVVVVCVVPPPDD

InterPro domains:
  IPR046342 CBS domain superfamily [G3DSA:3.10.580.10] (1-80)
  IPR046342 CBS domain superfamily [SSF54631] (4-50)

Secondary structure (DSSP, 8-state):
--BHHHHHHHHHHHT-SEEEEEETTTTEEEEEEEHHHHHHHHHHHHHHHH-TTS----HHHHHHSBHHHHHHHHHTT-----

Radius of gyration: 13.69 Å; chains: 1; bounding box: 34×32×38 Å